Protein AF-A0A3A4VV98-F1 (afdb_monomer)

Foldseek 3Di:
DPPPDDCDPVNVVVVVVVCCVPCNPVNVVVVVVVVVVVVVCVCPDVVVVVVVVVCVVVPCVVVVCVVPDPVVVVVVVVVVVVCVVVVCVVVVPPPPPPDPDDDDDDDDDDDDDDD

Radius of gyration: 31.63 Å; Cα contacts (8 Å, |Δi|>4): 11; chains: 1; bounding box: 43×70×85 Å

Structure (mmCIF, N/CA/C/O backbone):
data_AF-A0A3A4VV98-F1
#
_entry.id   AF-A0A3A4VV98-F1
#
loop_
_atom_site.group_PDB
_atom_site.id
_atom_site.type_symbol
_atom_site.label_atom_id
_atom_site.label_alt_id
_atom_site.label_comp_id
_atom_site.label_asym_id
_atom_site.label_entity_id
_atom_site.label_seq_id
_atom_site.pdbx_PDB_ins_code
_atom_site.Cartn_x
_atom_site.Cartn_y
_atom_site.Cartn_z
_atom_site.occupancy
_atom_site.B_iso_or_equiv
_atom_site.auth_seq_id
_atom_site.auth_comp_id
_atom_site.auth_asym_id
_atom_site.auth_atom_id
_atom_site.pdbx_PDB_model_num
ATOM 1 N N . MET A 1 1 ? 25.577 0.130 -14.729 1.00 45.69 1 MET A N 1
ATOM 2 C CA . MET A 1 1 ? 24.913 -0.095 -13.426 1.00 45.69 1 MET A CA 1
ATOM 3 C C . MET A 1 1 ? 23.802 0.942 -13.247 1.00 45.69 1 MET A C 1
ATOM 5 O O . MET A 1 1 ? 24.047 1.984 -12.663 1.00 45.69 1 MET A O 1
ATOM 9 N N . GLN A 1 2 ? 22.615 0.699 -13.812 1.00 61.28 2 GLN A N 1
ATOM 10 C CA . GLN A 1 2 ? 21.423 1.564 -13.699 1.00 61.28 2 GLN A CA 1
ATOM 11 C C . GLN A 1 2 ? 20.184 0.670 -13.517 1.00 61.28 2 GLN A C 1
ATOM 13 O O . GLN A 1 2 ? 19.370 0.533 -14.417 1.00 61.28 2 GLN A O 1
ATOM 18 N N . ILE A 1 3 ? 20.086 -0.020 -12.380 1.00 62.81 3 ILE A N 1
ATOM 19 C CA . ILE A 1 3 ? 18.930 -0.881 -12.046 1.00 62.81 3 ILE A CA 1
ATOM 20 C C . ILE A 1 3 ? 18.097 -0.321 -10.881 1.00 62.81 3 ILE A C 1
ATOM 22 O O . ILE A 1 3 ? 17.253 -1.016 -10.337 1.00 62.81 3 ILE A O 1
ATOM 26 N N . PHE A 1 4 ? 18.321 0.936 -10.481 1.00 63.66 4 PHE A N 1
ATOM 27 C CA . PHE A 1 4 ? 17.699 1.515 -9.280 1.00 63.66 4 PHE A CA 1
ATOM 28 C C . PHE A 1 4 ? 17.155 2.940 -9.493 1.00 63.66 4 PHE A C 1
ATOM 30 O O . PHE A 1 4 ? 17.280 3.781 -8.610 1.00 63.66 4 PHE A O 1
ATOM 37 N N . GLY A 1 5 ? 16.596 3.240 -10.673 1.00 65.19 5 GLY A N 1
ATOM 38 C CA . GLY A 1 5 ? 16.132 4.597 -11.022 1.00 65.19 5 GLY A CA 1
ATOM 39 C C . GLY A 1 5 ? 14.619 4.834 -10.976 1.00 65.19 5 GLY A C 1
ATOM 40 O O . GLY A 1 5 ? 14.185 5.979 -10.927 1.00 65.19 5 GLY A O 1
ATOM 41 N N . GLY A 1 6 ? 13.799 3.788 -10.976 1.00 67.81 6 GLY A N 1
ATOM 42 C CA . GLY A 1 6 ? 12.349 3.941 -10.943 1.00 67.81 6 GLY A CA 1
ATOM 43 C C . GLY A 1 6 ? 11.682 2.608 -11.202 1.00 67.81 6 GLY A C 1
ATOM 44 O O . GLY A 1 6 ? 11.985 1.976 -12.205 1.00 67.81 6 GLY A O 1
ATOM 45 N N . ILE A 1 7 ? 10.807 2.195 -10.284 1.00 78.50 7 ILE A N 1
ATOM 46 C CA . ILE A 1 7 ? 10.017 0.975 -10.434 1.00 78.50 7 ILE A CA 1
ATOM 47 C C . ILE A 1 7 ? 9.084 1.177 -11.634 1.00 78.50 7 ILE A C 1
ATOM 49 O O . ILE A 1 7 ? 8.051 1.841 -11.535 1.00 78.50 7 ILE A O 1
ATOM 53 N N . GLY A 1 8 ? 9.474 0.647 -12.786 1.00 86.12 8 GLY A N 1
ATOM 54 C CA . GLY A 1 8 ? 8.686 0.637 -14.003 1.00 86.12 8 GLY A CA 1
ATOM 55 C C . GLY A 1 8 ? 7.496 -0.310 -13.881 1.00 86.12 8 GLY A C 1
ATOM 56 O O . GLY A 1 8 ? 7.507 -1.286 -13.127 1.00 86.12 8 GLY A O 1
ATOM 57 N N . VAL A 1 9 ? 6.455 -0.064 -14.682 1.00 90.25 9 VAL A N 1
ATOM 58 C CA . VAL A 1 9 ? 5.271 -0.943 -14.756 1.00 90.25 9 VAL A CA 1
ATOM 59 C C . VAL A 1 9 ? 5.677 -2.397 -15.047 1.00 90.25 9 VAL A C 1
ATOM 61 O O . VAL A 1 9 ? 5.106 -3.327 -14.479 1.00 90.25 9 VAL A O 1
ATOM 64 N N . SER A 1 10 ? 6.703 -2.597 -15.878 1.00 90.69 10 SER A N 1
ATOM 65 C CA . SER A 1 10 ? 7.282 -3.910 -16.185 1.00 90.69 10 SER A CA 1
ATOM 66 C C . SER A 1 10 ? 7.835 -4.633 -14.954 1.00 90.69 10 SER A C 1
ATOM 68 O O . SER A 1 10 ? 7.642 -5.840 -14.819 1.00 90.69 10 SER A O 1
ATOM 70 N N . GLU A 1 11 ? 8.489 -3.921 -14.039 1.00 91.12 11 GLU A N 1
ATOM 71 C CA . GLU A 1 11 ? 9.090 -4.502 -12.834 1.00 91.12 11 GLU A CA 1
ATOM 72 C C . GLU A 1 11 ? 8.018 -4.899 -11.822 1.00 91.12 11 GLU A C 1
ATOM 74 O O . GLU A 1 11 ? 8.102 -5.978 -11.235 1.00 91.12 11 GLU A O 1
ATOM 79 N N . ILE A 1 12 ? 6.952 -4.101 -11.689 1.00 92.44 12 ILE A N 1
ATOM 80 C CA . ILE A 1 12 ? 5.787 -4.482 -10.876 1.00 92.44 12 ILE A CA 1
ATOM 81 C C . ILE A 1 12 ? 5.161 -5.771 -11.413 1.00 92.44 12 ILE A C 1
ATOM 83 O O . ILE A 1 12 ? 4.877 -6.684 -10.638 1.00 92.44 12 ILE A O 1
ATOM 87 N N . ILE A 1 13 ? 4.979 -5.883 -12.732 1.00 94.19 13 ILE A N 1
ATOM 88 C CA . ILE A 1 13 ? 4.437 -7.097 -13.358 1.00 94.19 13 ILE A CA 1
ATOM 89 C C . ILE A 1 13 ? 5.357 -8.297 -13.100 1.00 94.19 13 ILE A C 1
ATOM 91 O O . ILE A 1 13 ? 4.873 -9.368 -12.733 1.00 94.19 13 ILE A O 1
ATOM 95 N N . PHE A 1 14 ? 6.675 -8.125 -13.231 1.00 93.94 14 PHE A N 1
ATOM 96 C CA . PHE A 1 14 ? 7.645 -9.186 -12.961 1.00 93.94 14 PHE A CA 1
ATOM 97 C C . PHE A 1 14 ? 7.585 -9.674 -11.505 1.00 93.94 14 PHE A C 1
ATOM 99 O O . PHE A 1 14 ? 7.502 -10.878 -11.257 1.00 93.94 14 PHE A O 1
ATOM 106 N N . ILE A 1 15 ? 7.539 -8.754 -10.536 1.00 93.69 15 ILE A N 1
ATOM 107 C CA . ILE A 1 15 ? 7.409 -9.089 -9.111 1.00 93.69 15 ILE A CA 1
ATOM 108 C C . ILE A 1 15 ? 6.069 -9.779 -8.830 1.00 93.69 15 ILE A C 1
ATOM 110 O O . ILE A 1 15 ? 6.035 -10.750 -8.076 1.00 93.69 15 ILE A O 1
ATOM 114 N N . LEU A 1 16 ? 4.970 -9.336 -9.451 1.00 93.88 16 LEU A N 1
ATOM 115 C CA . LEU A 1 16 ? 3.665 -9.988 -9.308 1.00 93.88 16 LEU A CA 1
ATOM 116 C C . LEU A 1 16 ? 3.685 -11.427 -9.830 1.00 93.88 16 LEU A C 1
ATOM 118 O O . LEU A 1 16 ? 3.151 -12.316 -9.171 1.00 93.88 16 LEU A O 1
ATOM 122 N N . ILE A 1 17 ? 4.334 -11.679 -10.969 1.00 95.44 17 ILE A N 1
ATOM 123 C CA . ILE A 1 17 ? 4.502 -13.037 -11.499 1.00 95.44 17 ILE A CA 1
ATOM 124 C C . ILE A 1 17 ? 5.305 -13.894 -10.515 1.00 95.44 17 ILE A C 1
ATOM 126 O O . ILE A 1 17 ? 4.868 -14.992 -10.168 1.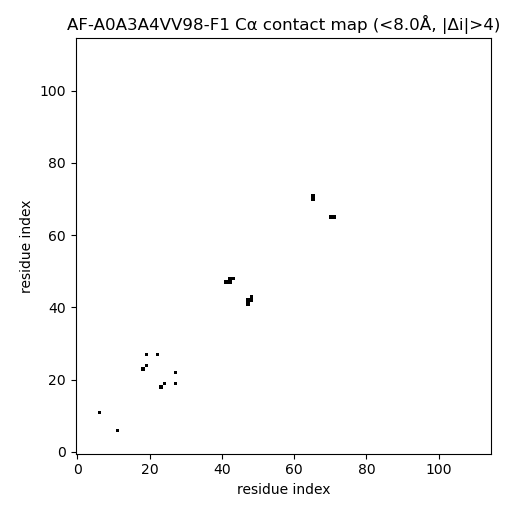00 95.44 17 ILE A O 1
ATOM 130 N N . LEU A 1 18 ? 6.434 -13.388 -10.007 1.00 95.88 18 LEU A N 1
ATOM 131 C CA . LEU A 1 18 ? 7.231 -14.098 -9.002 1.00 95.88 18 LEU A CA 1
ATOM 132 C C . LEU A 1 18 ? 6.421 -14.390 -7.735 1.00 95.88 18 LEU A C 1
ATOM 134 O O . LEU A 1 18 ? 6.457 -15.505 -7.223 1.00 95.88 18 LEU A O 1
ATOM 138 N N . MET A 1 19 ? 5.640 -13.426 -7.255 1.00 95.00 19 MET A N 1
ATOM 139 C CA . MET A 1 19 ? 4.777 -13.596 -6.090 1.00 95.00 19 MET A CA 1
ATOM 140 C C . MET A 1 19 ? 3.739 -14.705 -6.314 1.00 95.00 19 MET A C 1
ATOM 142 O O . MET A 1 19 ? 3.547 -15.542 -5.430 1.00 95.00 19 MET A O 1
ATOM 146 N N . VAL A 1 20 ? 3.115 -14.761 -7.497 1.00 95.06 20 VAL A N 1
ATOM 147 C CA . VAL A 1 20 ? 2.163 -15.825 -7.860 1.00 95.06 20 VAL A CA 1
ATOM 148 C C . VAL A 1 20 ? 2.850 -17.187 -7.912 1.00 95.06 20 VAL A C 1
ATOM 150 O O . VAL A 1 20 ? 2.256 -18.167 -7.476 1.00 95.06 20 VAL A O 1
ATOM 153 N N . ILE A 1 21 ? 4.089 -17.267 -8.397 1.00 95.81 21 ILE A N 1
ATOM 154 C CA . ILE A 1 21 ? 4.843 -18.527 -8.457 1.00 95.81 21 ILE A CA 1
ATOM 155 C C . ILE A 1 21 ? 5.229 -19.007 -7.050 1.00 95.81 21 ILE A C 1
ATOM 157 O O . ILE A 1 21 ? 5.057 -20.182 -6.739 1.00 95.81 21 ILE A O 1
ATOM 161 N N . ILE A 1 22 ? 5.720 -18.110 -6.189 1.00 96.25 22 ILE A N 1
ATOM 162 C CA . ILE A 1 22 ? 6.228 -18.466 -4.855 1.00 96.25 22 ILE A CA 1
ATOM 163 C C . ILE A 1 22 ? 5.076 -18.770 -3.885 1.00 96.25 22 ILE A C 1
ATOM 165 O O . ILE A 1 22 ? 5.099 -19.782 -3.186 1.00 96.25 22 ILE A O 1
ATOM 169 N N . LEU A 1 23 ? 4.065 -17.896 -3.810 1.00 93.62 23 LEU A N 1
ATOM 170 C CA . LEU A 1 23 ? 2.954 -18.037 -2.858 1.00 93.62 23 LEU A CA 1
ATOM 171 C C . LEU A 1 23 ? 1.789 -18.854 -3.434 1.00 93.62 23 LEU A C 1
ATOM 173 O O . LEU A 1 23 ? 1.035 -19.470 -2.676 1.00 93.62 23 LEU A O 1
ATOM 177 N N . GLY A 1 24 ? 1.620 -18.857 -4.754 1.00 94.00 24 GLY A N 1
ATOM 178 C CA . GLY A 1 24 ? 0.442 -19.397 -5.421 1.00 94.00 24 GLY A CA 1
ATOM 179 C C . GLY A 1 24 ? -0.728 -18.398 -5.452 1.00 94.00 24 GLY A C 1
ATOM 180 O O . GLY A 1 24 ? -0.945 -17.646 -4.493 1.00 94.00 24 GLY A O 1
ATOM 181 N N . PRO A 1 25 ? -1.571 -18.430 -6.502 1.00 91.19 25 PRO A N 1
ATOM 182 C CA . PRO A 1 25 ? -2.673 -17.479 -6.666 1.00 91.19 25 PRO A CA 1
ATOM 183 C C . PRO A 1 25 ? -3.716 -17.576 -5.541 1.00 91.19 25 PRO A C 1
ATOM 185 O O . PRO A 1 25 ? -4.272 -16.563 -5.123 1.00 91.19 25 PRO A O 1
ATOM 188 N N . LYS A 1 26 ? -3.952 -18.776 -4.986 1.00 93.94 26 LYS A N 1
ATOM 189 C CA . LYS A 1 26 ? -4.898 -18.969 -3.871 1.00 93.94 26 LYS A CA 1
ATOM 190 C C . LYS A 1 26 ? -4.494 -18.186 -2.619 1.00 93.94 26 LYS A C 1
ATOM 192 O O . LYS A 1 26 ? -5.329 -17.471 -2.071 1.00 93.94 26 LYS A O 1
ATOM 197 N N . LYS A 1 27 ? -3.226 -18.280 -2.198 1.00 94.12 27 LYS A N 1
ATOM 198 C CA . LYS A 1 27 ? -2.739 -17.607 -0.983 1.00 94.12 27 LYS A CA 1
ATOM 199 C C . LYS A 1 27 ? -2.704 -16.089 -1.145 1.00 94.12 27 LYS A C 1
ATOM 201 O O . LYS A 1 27 ? -3.012 -15.372 -0.200 1.00 94.12 27 LYS A O 1
ATOM 206 N N . MET A 1 28 ? -2.386 -15.594 -2.344 1.00 93.06 28 MET A N 1
ATOM 207 C CA . MET A 1 28 ? -2.440 -14.158 -2.642 1.00 93.06 28 MET A CA 1
ATOM 208 C C . MET A 1 28 ? -3.853 -13.594 -2.486 1.00 93.06 28 MET A C 1
ATOM 210 O O . MET A 1 28 ? -4.039 -12.558 -1.850 1.00 93.06 28 MET A O 1
ATOM 214 N N . VAL A 1 29 ? -4.854 -14.290 -3.032 1.00 93.88 29 VAL A N 1
ATOM 215 C CA . VAL A 1 29 ? -6.258 -13.871 -2.924 1.00 93.88 29 VAL A CA 1
ATOM 216 C C . VAL A 1 29 ? -6.744 -13.949 -1.479 1.00 93.88 29 VAL A C 1
ATOM 218 O O . VAL A 1 29 ? -7.442 -13.047 -1.026 1.00 93.88 29 VAL A O 1
ATOM 221 N N . GLU A 1 30 ? -6.366 -14.989 -0.738 1.00 95.50 30 GLU A N 1
ATOM 222 C CA . GLU A 1 30 ? -6.706 -15.137 0.680 1.00 95.50 30 GLU A CA 1
ATOM 223 C C . GLU A 1 30 ? -6.112 -14.004 1.531 1.00 95.50 30 GLU A C 1
ATOM 225 O O . GLU A 1 30 ? -6.853 -13.321 2.241 1.00 95.50 30 GLU A O 1
ATOM 230 N N . GLY A 1 31 ? -4.821 -13.702 1.350 1.00 94.62 31 GLY A N 1
ATOM 231 C CA . GLY A 1 31 ? -4.153 -12.581 2.013 1.00 94.62 31 GLY A CA 1
ATOM 232 C C . GLY A 1 31 ? -4.786 -11.230 1.668 1.00 94.62 31 GLY A C 1
ATOM 233 O O . GLY A 1 31 ? -5.086 -10.440 2.562 1.00 94.62 31 GLY A O 1
ATOM 234 N N . ALA A 1 32 ? -5.087 -10.980 0.390 1.00 93.94 32 ALA A N 1
ATOM 235 C CA . ALA A 1 32 ? -5.783 -9.765 -0.036 1.00 93.94 32 ALA A CA 1
ATOM 236 C C . ALA A 1 32 ? -7.193 -9.660 0.568 1.00 93.94 32 ALA A C 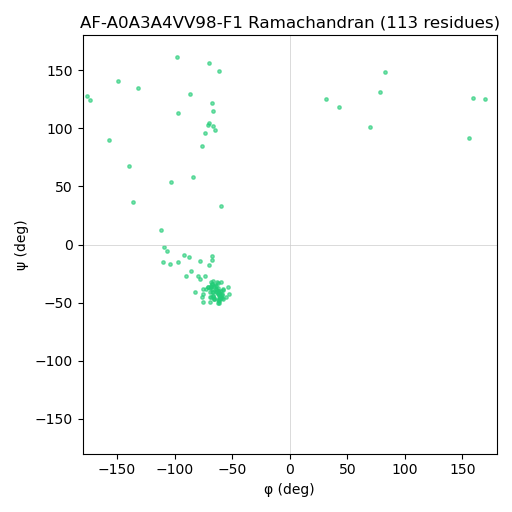1
ATOM 238 O O . ALA A 1 32 ? -7.636 -8.575 0.950 1.00 93.94 32 ALA A O 1
ATOM 239 N N . ARG A 1 33 ? -7.905 -10.785 0.698 1.00 95.56 33 ARG A N 1
ATOM 240 C CA . ARG A 1 33 ? -9.245 -10.830 1.291 1.00 95.56 33 ARG A CA 1
ATOM 241 C C . ARG A 1 33 ? -9.210 -10.507 2.780 1.00 95.56 33 ARG A C 1
ATOM 243 O O . ARG A 1 33 ? -10.079 -9.777 3.254 1.00 95.56 33 ARG A O 1
ATOM 250 N N . ASP A 1 34 ? -8.222 -11.010 3.50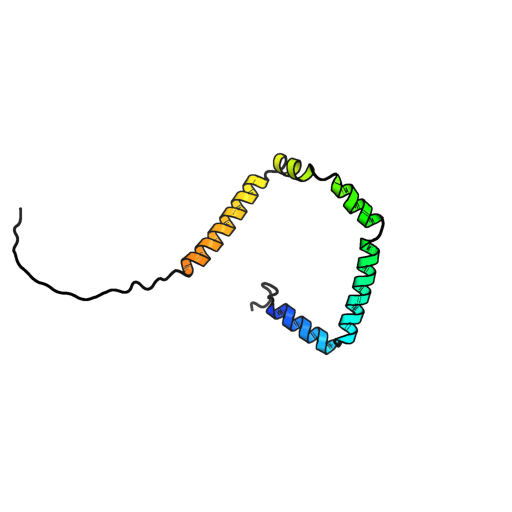8 1.00 95.88 34 ASP A N 1
ATOM 251 C CA . ASP A 1 34 ? -8.081 -10.766 4.944 1.00 95.88 34 ASP A CA 1
ATOM 252 C C . ASP A 1 34 ? -7.565 -9.357 5.253 1.00 95.88 34 ASP A C 1
ATOM 254 O O . ASP A 1 34 ? -8.104 -8.680 6.138 1.00 95.88 34 ASP A O 1
ATOM 258 N N . LEU A 1 35 ? -6.634 -8.848 4.443 1.00 95.50 35 LEU A N 1
ATOM 259 C CA . LEU A 1 35 ? -6.259 -7.433 4.446 1.00 95.50 35 LEU A CA 1
ATOM 260 C C . LEU A 1 35 ? -7.476 -6.548 4.153 1.00 95.50 35 LEU A C 1
ATOM 262 O O . LEU A 1 35 ? -7.761 -5.621 4.907 1.00 95.50 35 LEU A O 1
ATOM 266 N N . GLY A 1 36 ? -8.270 -6.879 3.133 1.00 94.69 36 GLY A N 1
ATOM 267 C CA . GLY A 1 36 ? -9.480 -6.141 2.774 1.00 94.69 36 GLY A CA 1
ATOM 268 C C . GLY A 1 36 ? -10.544 -6.144 3.875 1.00 94.69 36 GLY A C 1
ATOM 269 O O . GLY A 1 36 ? -11.155 -5.110 4.148 1.00 94.69 36 GLY A O 1
ATOM 270 N N . LYS A 1 37 ? -10.748 -7.271 4.572 1.00 94.38 37 LYS A N 1
ATOM 271 C CA . LYS A 1 37 ? -11.626 -7.333 5.757 1.00 94.38 37 LYS A CA 1
ATOM 272 C C . LYS A 1 37 ? -11.123 -6.413 6.870 1.00 94.38 37 LYS A C 1
ATOM 274 O O . LYS A 1 37 ? -11.937 -5.770 7.532 1.00 94.38 37 LYS A O 1
ATOM 279 N N . THR A 1 38 ? -9.811 -6.347 7.076 1.00 93.50 38 THR A N 1
ATOM 280 C CA . THR A 1 38 ? -9.185 -5.508 8.106 1.00 93.50 38 THR A CA 1
ATOM 281 C C . THR A 1 38 ? -9.316 -4.031 7.759 1.00 93.50 38 THR A C 1
ATOM 283 O O . THR A 1 38 ? -9.851 -3.266 8.560 1.00 93.50 38 THR A O 1
ATOM 286 N N . ILE A 1 39 ? -8.972 -3.647 6.527 1.00 91.25 39 ILE A N 1
ATOM 287 C CA . ILE A 1 39 ? -9.184 -2.294 5.999 1.00 91.25 39 ILE A CA 1
ATOM 288 C C . ILE A 1 39 ? -10.658 -1.909 6.126 1.00 91.25 39 ILE A C 1
ATOM 290 O O . ILE A 1 39 ? -10.967 -0.848 6.649 1.00 91.25 39 ILE A O 1
ATOM 294 N N . ARG A 1 40 ? -11.596 -2.793 5.763 1.00 90.19 40 ARG A N 1
ATOM 295 C CA . ARG A 1 40 ? -13.036 -2.537 5.914 1.00 90.19 40 ARG A CA 1
ATOM 296 C C . ARG A 1 40 ? -13.437 -2.248 7.362 1.00 90.19 40 ARG A C 1
ATOM 298 O O . ARG A 1 40 ? -14.293 -1.393 7.583 1.00 90.19 40 ARG A O 1
ATOM 305 N N . LYS A 1 41 ? -12.859 -2.947 8.343 1.00 88.25 41 LYS A N 1
ATOM 306 C CA . LYS A 1 41 ? -13.101 -2.678 9.771 1.00 88.25 41 LYS A CA 1
ATOM 307 C C . LYS A 1 41 ? -12.538 -1.317 10.179 1.00 88.25 41 LYS A C 1
ATOM 309 O O . LYS A 1 41 ? -13.255 -0.558 10.823 1.00 88.25 41 LYS A O 1
ATOM 314 N N . ILE A 1 42 ? -11.319 -0.990 9.745 1.00 88.75 42 ILE A N 1
ATOM 315 C CA . ILE A 1 42 ? -10.677 0.306 10.007 1.00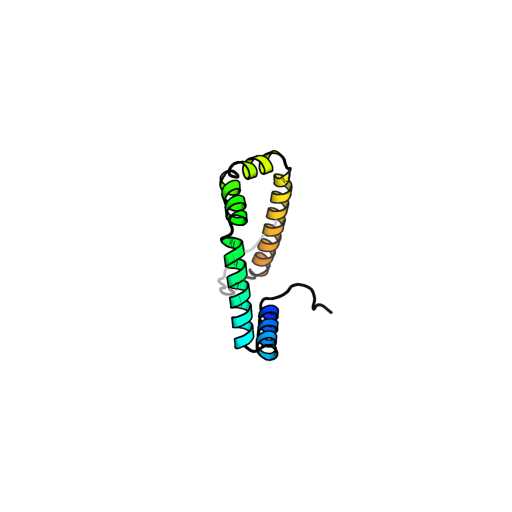 88.75 42 ILE A CA 1
ATOM 316 C C . ILE A 1 42 ? -11.510 1.435 9.393 1.00 88.75 42 ILE A C 1
ATOM 318 O O . ILE A 1 42 ? -11.904 2.364 10.090 1.00 88.75 42 ILE A O 1
ATOM 322 N N . THR A 1 43 ? -11.884 1.314 8.119 1.00 82.88 43 THR A N 1
ATOM 323 C CA . THR A 1 43 ? -12.629 2.348 7.397 1.00 82.88 43 THR A CA 1
ATOM 324 C C . THR A 1 43 ? -14.044 2.559 7.926 1.00 82.88 43 THR A C 1
ATOM 326 O O . THR A 1 43 ? -14.579 3.661 7.848 1.00 82.88 43 THR A O 1
ATOM 329 N N . ARG A 1 44 ? -14.680 1.506 8.449 1.00 79.69 44 ARG A N 1
ATOM 330 C CA . ARG A 1 44 ? -16.038 1.580 9.004 1.00 79.69 44 ARG A CA 1
ATOM 331 C C . ARG A 1 44 ? -16.055 1.973 10.484 1.00 79.69 44 ARG A C 1
ATOM 333 O O . ARG A 1 44 ? -17.142 2.233 11.007 1.00 79.69 44 ARG A O 1
ATOM 340 N N . SER A 1 45 ? -14.894 1.992 11.141 1.00 79.62 45 SER A N 1
ATOM 341 C CA . SER A 1 45 ? -14.761 2.403 12.538 1.00 79.62 45 SER A CA 1
ATOM 342 C C . SER A 1 45 ? -15.193 3.860 12.721 1.00 79.62 45 SER A C 1
ATOM 344 O O . SER A 1 45 ? -15.079 4.671 11.800 1.00 79.62 45 SER A O 1
ATOM 346 N N . GLN A 1 46 ? -15.714 4.177 13.910 1.00 70.62 46 GLN A N 1
ATOM 347 C CA . GLN A 1 46 ? -16.102 5.546 14.264 1.00 70.62 46 GLN A CA 1
ATOM 348 C C . GLN A 1 46 ? -14.905 6.494 14.135 1.00 70.62 46 GLN A C 1
ATOM 350 O O . GLN A 1 46 ? -15.045 7.522 13.504 1.00 70.62 46 GLN A O 1
ATOM 355 N N . PHE A 1 47 ? -13.698 6.058 14.512 1.00 72.38 47 PHE A N 1
ATOM 356 C CA . PHE A 1 47 ? -12.464 6.836 14.360 1.00 72.38 47 PHE A CA 1
ATOM 357 C C . PHE A 1 47 ? -12.228 7.361 12.931 1.00 72.38 47 PHE A C 1
ATOM 359 O O . PHE A 1 47 ? -11.878 8.522 12.739 1.00 72.38 47 PHE A O 1
ATOM 366 N N . TRP A 1 48 ? -12.468 6.541 11.901 1.00 76.25 48 TRP A N 1
ATOM 367 C CA . TRP A 1 48 ? -12.296 6.982 10.510 1.00 76.25 48 TRP A CA 1
ATOM 368 C C . TRP A 1 48 ? -13.460 7.812 9.984 1.00 76.25 48 TRP A C 1
ATOM 370 O O . TRP A 1 48 ? -13.282 8.667 9.114 1.00 76.25 48 TRP A O 1
ATOM 380 N N . LYS A 1 49 ? -14.654 7.594 10.536 1.00 73.69 49 LYS A N 1
ATOM 381 C CA . LYS A 1 49 ? -15.796 8.469 10.286 1.00 73.69 49 LYS A CA 1
ATOM 382 C C . LYS A 1 49 ? -15.592 9.829 10.927 1.00 73.69 49 LYS A C 1
ATOM 384 O O . LYS A 1 49 ? -15.862 10.796 10.242 1.00 73.69 49 LYS A O 1
ATOM 389 N N . ASP A 1 50 ? -15.055 9.899 12.137 1.00 71.44 50 ASP A N 1
ATOM 390 C CA . ASP A 1 50 ? -14.784 11.132 12.867 1.00 71.44 50 ASP A CA 1
ATOM 391 C C . ASP A 1 50 ? -13.708 11.944 12.143 1.00 71.44 50 ASP A C 1
ATOM 393 O O . ASP A 1 50 ? -13.952 13.096 11.822 1.00 71.44 50 ASP A O 1
ATOM 397 N N . VAL A 1 51 ? -12.596 11.337 11.703 1.00 73.31 51 VAL A N 1
ATOM 398 C CA . VAL A 1 51 ? -11.593 12.028 10.859 1.00 73.31 51 VAL A CA 1
ATOM 399 C C . VAL A 1 51 ? -12.200 12.546 9.547 1.00 73.31 51 VAL A C 1
ATOM 401 O O . VAL A 1 51 ? -11.946 13.678 9.123 1.00 73.31 51 VAL A O 1
ATOM 404 N N . LYS A 1 52 ? -13.042 11.738 8.892 1.00 70.50 52 LYS A N 1
ATOM 405 C CA . LYS A 1 52 ? -13.712 12.129 7.643 1.00 70.50 52 LYS A CA 1
ATOM 406 C C . LYS A 1 52 ? -14.845 13.140 7.862 1.00 70.50 52 LYS A C 1
ATOM 408 O O . LYS A 1 52 ? -15.170 13.890 6.944 1.00 70.50 52 LYS A O 1
ATOM 413 N N . GLN A 1 53 ? -15.470 13.146 9.033 1.00 61.62 53 GLN A N 1
ATOM 414 C CA . GLN A 1 53 ? -16.562 14.038 9.409 1.00 61.62 53 GLN A CA 1
ATOM 415 C C . GLN A 1 53 ? -16.007 15.386 9.868 1.00 61.62 53 GLN A C 1
ATOM 417 O O . GLN A 1 53 ? -16.488 16.399 9.374 1.00 61.62 53 GLN A O 1
ATOM 422 N N . THR A 1 54 ? -14.915 15.404 10.637 1.00 57.50 54 THR A N 1
ATOM 423 C CA . THR A 1 54 ? -14.099 16.599 10.905 1.00 57.50 54 THR A CA 1
ATOM 424 C C . THR A 1 54 ? -13.536 17.185 9.605 1.00 57.50 54 THR A C 1
ATOM 426 O O . THR A 1 54 ? -13.493 18.398 9.441 1.00 57.50 54 THR A O 1
ATOM 429 N N . SER A 1 55 ? -13.229 16.358 8.594 1.00 55.44 55 SER A N 1
ATOM 430 C CA . SER A 1 55 ? -12.849 16.855 7.257 1.00 55.44 55 SER A CA 1
ATOM 431 C C . SER A 1 55 ? -13.978 17.551 6.481 1.00 55.44 55 SER A C 1
ATOM 433 O O . SER A 1 55 ? -13.694 18.209 5.484 1.00 55.44 55 SER A O 1
ATOM 435 N N . ARG A 1 56 ? -15.255 17.443 6.885 1.00 56.78 56 ARG A N 1
ATOM 436 C CA . ARG A 1 56 ? -16.349 18.187 6.220 1.00 56.78 56 ARG A CA 1
ATOM 437 C C . ARG A 1 56 ? -16.411 19.659 6.630 1.00 56.78 56 ARG A C 1
ATOM 439 O O . ARG A 1 56 ? -17.044 20.431 5.916 1.00 56.78 56 ARG A O 1
ATOM 446 N N . GLU A 1 57 ? -15.720 20.038 7.703 1.00 54.47 57 GLU A N 1
ATOM 447 C CA . GLU A 1 57 ? -15.513 21.434 8.114 1.00 54.47 57 GLU A CA 1
ATOM 448 C C . GLU A 1 57 ? -14.221 22.029 7.519 1.00 54.47 57 GLU A C 1
ATOM 450 O O . GLU A 1 57 ? -14.024 23.239 7.527 1.00 54.47 57 GLU A O 1
ATOM 455 N N . ILE A 1 58 ? -13.376 21.208 6.883 1.00 55.47 58 ILE A N 1
ATOM 456 C CA . ILE A 1 58 ? -12.163 21.635 6.169 1.00 55.47 58 ILE A CA 1
ATOM 457 C C . ILE A 1 58 ? -12.530 22.077 4.741 1.00 55.47 58 ILE A C 1
ATOM 459 O O . ILE A 1 58 ? -12.075 21.520 3.745 1.00 55.47 58 ILE A O 1
ATOM 463 N N . ARG A 1 59 ? -13.423 23.060 4.611 1.00 57.53 59 ARG A N 1
ATOM 464 C CA . ARG A 1 59 ? -13.668 23.738 3.323 1.00 57.53 59 ARG A CA 1
ATOM 465 C C . ARG A 1 59 ? -12.895 25.047 3.180 1.00 57.53 59 ARG A C 1
ATOM 467 O O . ARG A 1 59 ? -12.676 25.476 2.052 1.00 57.53 59 ARG A O 1
ATOM 474 N N . ASP A 1 60 ? -12.358 25.574 4.281 1.00 54.88 60 ASP A N 1
ATOM 475 C CA . ASP A 1 60 ? -11.693 26.884 4.289 1.00 54.88 60 ASP A CA 1
ATOM 476 C C . ASP A 1 60 ? -10.168 26.812 4.490 1.00 54.88 60 ASP A C 1
ATOM 478 O O . ASP A 1 60 ? -9.456 27.763 4.175 1.00 54.88 60 ASP A O 1
ATOM 482 N N . ILE A 1 61 ? -9.626 25.668 4.931 1.00 57.28 61 ILE A N 1
ATOM 483 C CA . ILE A 1 61 ? -8.171 25.475 5.078 1.00 57.28 61 ILE A CA 1
ATOM 484 C C . ILE A 1 61 ? -7.398 25.603 3.752 1.00 57.28 61 ILE A C 1
ATOM 486 O O . ILE A 1 61 ? -6.366 26.266 3.772 1.00 57.28 61 ILE A O 1
ATOM 490 N N . PRO A 1 62 ? -7.838 25.065 2.591 1.00 57.19 62 PRO A N 1
ATOM 491 C CA . PRO A 1 62 ? -7.048 25.226 1.367 1.00 57.19 62 PRO A CA 1
ATOM 492 C C . PRO A 1 62 ? -6.928 26.697 0.946 1.00 57.19 62 PRO A C 1
ATOM 494 O O . PRO A 1 62 ? -5.889 27.097 0.437 1.00 57.19 62 PRO A O 1
ATOM 497 N N . ARG A 1 63 ? -7.952 27.516 1.222 1.00 60.50 63 ARG A N 1
ATOM 498 C CA . ARG A 1 63 ? -7.934 28.959 0.948 1.00 60.50 63 ARG A CA 1
ATOM 499 C C . ARG A 1 63 ? -6.959 29.700 1.869 1.00 60.50 63 ARG A C 1
ATOM 501 O O . ARG A 1 63 ? -6.262 30.588 1.410 1.00 60.50 63 ARG A O 1
ATOM 508 N N . LYS A 1 64 ? -6.867 29.285 3.139 1.00 55.94 64 LYS A N 1
ATOM 509 C CA . LYS A 1 64 ? -5.982 29.896 4.146 1.00 55.94 64 LYS A CA 1
ATOM 510 C C . LYS A 1 64 ? -4.513 29.471 4.012 1.00 55.94 64 LYS A C 1
ATOM 512 O O . LYS A 1 64 ? -3.634 30.256 4.328 1.00 55.94 64 LYS A O 1
ATOM 517 N N . ILE A 1 65 ? -4.240 28.263 3.505 1.00 59.53 65 ILE A N 1
ATOM 518 C CA . ILE A 1 65 ? -2.870 27.815 3.190 1.00 59.53 65 ILE A CA 1
ATOM 519 C C . ILE A 1 65 ? -2.322 28.567 1.966 1.00 59.53 65 ILE A C 1
ATOM 521 O O . ILE A 1 65 ? -1.151 28.928 1.957 1.00 59.53 65 ILE A O 1
ATOM 525 N N . MET A 1 66 ? -3.167 28.857 0.972 1.00 59.12 66 MET A N 1
ATOM 526 C CA . MET A 1 66 ? -2.775 29.615 -0.224 1.00 59.12 66 MET A CA 1
ATOM 527 C C . MET A 1 66 ? -2.379 31.067 0.090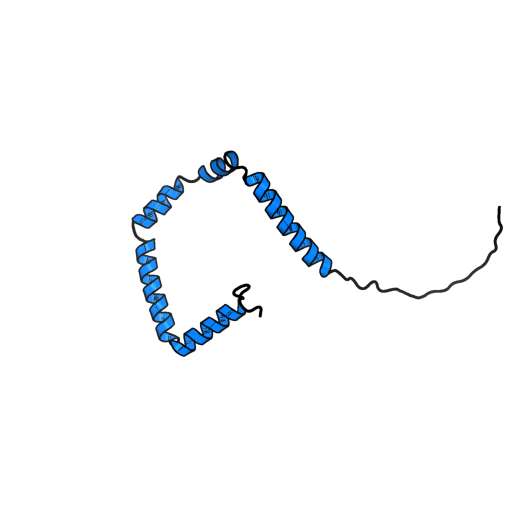 1.00 59.12 66 MET A C 1
ATOM 529 O O . MET A 1 66 ? -1.480 31.596 -0.549 1.00 59.12 66 MET A O 1
ATOM 533 N N . ASP A 1 67 ? -3.035 31.690 1.074 1.00 60.69 67 ASP A N 1
ATOM 534 C CA . ASP A 1 67 ? -2.792 33.091 1.450 1.00 60.69 67 ASP A CA 1
ATOM 535 C C . ASP A 1 67 ? -1.623 33.261 2.448 1.00 60.69 67 ASP A C 1
ATOM 537 O O . ASP A 1 67 ? -1.048 34.343 2.537 1.00 60.69 67 ASP A O 1
ATOM 541 N N . GLU A 1 68 ? -1.264 32.222 3.218 1.00 57.12 68 GLU A N 1
ATOM 542 C CA . GLU A 1 68 ? -0.251 32.310 4.293 1.00 57.12 68 GLU A CA 1
ATOM 543 C C . GLU A 1 68 ? 1.090 31.644 3.954 1.00 57.12 68 GLU A C 1
ATOM 545 O O . GLU A 1 68 ? 2.040 31.751 4.730 1.00 57.12 68 GLU A O 1
ATOM 550 N N . THR A 1 69 ? 1.203 30.970 2.810 1.00 57.88 69 THR A N 1
ATOM 551 C CA . THR A 1 69 ? 2.468 30.372 2.380 1.00 57.88 69 THR A CA 1
ATOM 552 C C . THR A 1 69 ? 2.751 30.742 0.936 1.00 57.88 69 THR A C 1
ATOM 554 O O . THR A 1 69 ? 1.871 30.679 0.087 1.00 57.88 69 THR A O 1
ATOM 557 N N . GLU A 1 70 ? 3.995 31.138 0.692 1.00 58.25 70 GLU A N 1
ATOM 558 C CA . GLU A 1 70 ? 4.672 31.565 -0.543 1.00 58.25 70 GLU A CA 1
ATOM 559 C C . GLU A 1 70 ? 4.668 30.485 -1.657 1.00 58.25 70 GLU A C 1
ATOM 561 O O . GLU A 1 70 ? 5.596 30.343 -2.439 1.00 58.25 70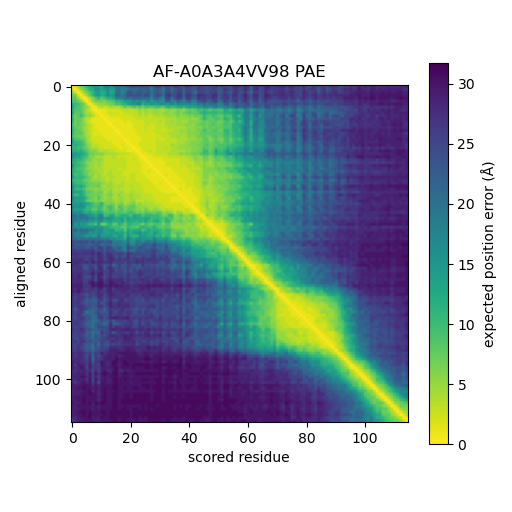 GLU A O 1
ATOM 566 N N . ILE A 1 71 ? 3.604 29.683 -1.729 1.00 59.25 71 ILE A N 1
ATOM 567 C CA . ILE A 1 71 ? 3.402 28.549 -2.634 1.00 59.25 71 ILE A CA 1
ATOM 568 C C . ILE A 1 71 ? 3.205 29.024 -4.081 1.00 59.25 71 ILE A C 1
ATOM 570 O O . ILE A 1 71 ? 3.346 28.239 -5.016 1.00 59.25 71 ILE A O 1
ATOM 574 N N . GLU A 1 72 ? 2.889 30.297 -4.309 1.00 61.62 72 GLU A N 1
ATOM 575 C CA . GLU A 1 72 ? 2.679 30.828 -5.657 1.00 61.62 72 GLU A CA 1
ATOM 576 C C . GLU A 1 72 ? 3.970 30.818 -6.497 1.00 61.62 72 GLU A C 1
ATOM 578 O O . GLU A 1 72 ? 3.922 30.496 -7.690 1.00 61.62 72 GLU A O 1
ATOM 583 N N . ASP A 1 73 ? 5.126 31.062 -5.872 1.00 64.81 73 ASP A N 1
ATOM 584 C CA . A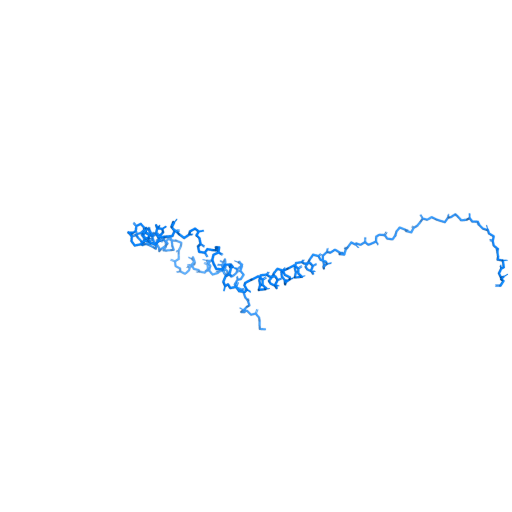SP A 1 73 ? 6.428 31.006 -6.543 1.00 64.81 73 ASP A CA 1
ATOM 585 C C . ASP A 1 73 ? 6.878 29.558 -6.798 1.00 64.81 73 ASP A C 1
ATOM 587 O O . ASP A 1 73 ? 7.253 29.228 -7.930 1.00 64.81 73 ASP A O 1
ATOM 591 N N . ASP A 1 74 ? 6.700 28.659 -5.824 1.00 68.12 74 ASP A N 1
ATOM 592 C CA . ASP A 1 74 ? 6.984 27.224 -5.977 1.00 68.12 74 ASP A CA 1
ATOM 593 C C . ASP A 1 74 ? 6.115 26.584 -7.077 1.00 68.12 74 ASP A C 1
ATOM 595 O O . ASP A 1 74 ? 6.590 25.809 -7.911 1.00 68.12 74 ASP A O 1
ATOM 599 N N . MET A 1 75 ? 4.826 26.935 -7.141 1.00 71.50 75 MET A N 1
ATOM 600 C CA . MET A 1 75 ? 3.911 26.425 -8.170 1.00 71.50 75 MET A CA 1
ATOM 601 C C . MET A 1 75 ? 4.268 26.940 -9.564 1.00 71.50 75 MET A C 1
ATOM 603 O O . MET A 1 75 ? 4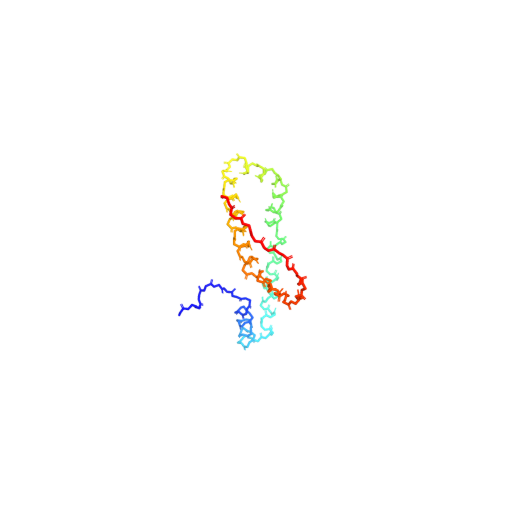.109 26.219 -10.554 1.00 71.50 75 MET A O 1
ATOM 607 N N . LYS A 1 76 ? 4.767 28.174 -9.664 1.00 76.62 76 LYS A N 1
ATOM 608 C CA . LYS A 1 76 ? 5.204 28.773 -10.927 1.00 76.62 76 LYS A CA 1
ATOM 609 C C . LYS A 1 76 ? 6.493 28.135 -11.438 1.00 76.62 76 LYS A C 1
ATOM 611 O O . LYS A 1 76 ? 6.620 27.938 -12.648 1.00 76.62 76 LYS A O 1
ATOM 616 N N . GLU A 1 77 ? 7.415 27.779 -10.549 1.00 74.00 77 GLU A N 1
ATOM 617 C CA . GLU A 1 77 ? 8.631 27.042 -10.897 1.00 74.00 77 GLU A CA 1
ATOM 618 C C . GLU A 1 77 ? 8.315 25.607 -11.337 1.00 74.00 77 GLU A C 1
ATOM 620 O O . GLU A 1 77 ? 8.763 25.190 -12.406 1.00 74.00 77 GLU A O 1
ATOM 625 N N . ILE A 1 78 ? 7.439 24.901 -10.611 1.00 80.81 78 ILE A N 1
ATOM 626 C CA . ILE A 1 78 ? 6.956 23.563 -10.995 1.00 80.81 78 ILE A CA 1
ATOM 627 C C . ILE A 1 78 ? 6.281 23.602 -12.370 1.00 80.81 78 ILE A C 1
ATOM 629 O O . ILE A 1 78 ? 6.562 22.771 -13.232 1.00 80.81 78 ILE A O 1
ATOM 633 N N . ASN A 1 79 ? 5.404 24.579 -12.610 1.00 82.06 79 ASN A N 1
ATOM 634 C CA . ASN A 1 79 ? 4.707 24.712 -13.888 1.00 82.06 79 ASN A CA 1
ATOM 635 C C . ASN A 1 79 ? 5.680 25.012 -15.043 1.00 82.06 79 ASN A C 1
ATOM 637 O O . ASN A 1 79 ? 5.527 24.467 -16.136 1.00 82.06 79 ASN A O 1
ATOM 641 N N . ARG A 1 80 ? 6.709 25.835 -14.798 1.00 82.31 80 ARG A N 1
ATOM 642 C CA . ARG A 1 80 ? 7.766 26.118 -15.778 1.00 82.31 80 ARG A CA 1
ATOM 643 C C . ARG A 1 80 ? 8.617 24.891 -16.085 1.00 82.31 80 ARG A C 1
ATOM 645 O O . ARG A 1 80 ? 8.807 24.621 -17.263 1.00 82.31 80 ARG A O 1
ATOM 652 N N . ALA A 1 81 ? 9.067 24.158 -15.066 1.00 75.31 81 ALA A N 1
ATOM 653 C CA . ALA A 1 81 ? 9.877 22.951 -15.229 1.00 75.31 81 ALA A CA 1
ATOM 654 C C . ALA A 1 81 ? 9.114 21.851 -15.981 1.00 75.31 81 ALA A C 1
ATOM 656 O O . ALA A 1 81 ? 9.632 21.244 -16.913 1.00 75.31 81 ALA A O 1
ATOM 657 N N . LEU A 1 82 ? 7.835 21.657 -15.647 1.00 81.62 82 LEU A N 1
ATOM 658 C CA . LEU A 1 82 ? 6.976 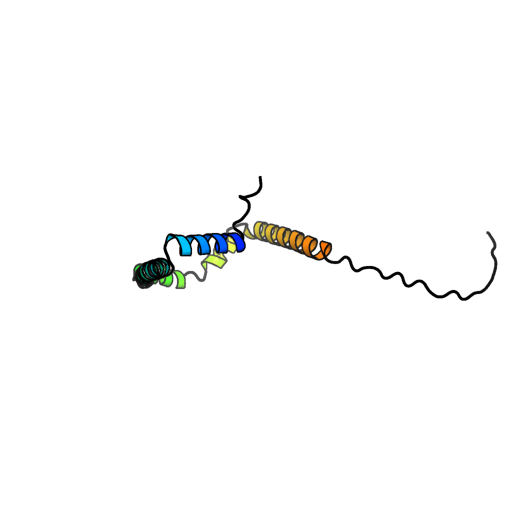20.730 -16.378 1.00 81.62 82 LEU A CA 1
ATOM 659 C C . LEU A 1 82 ? 6.808 21.174 -17.834 1.00 81.62 82 LEU A C 1
ATOM 661 O O . LEU A 1 82 ? 7.021 20.378 -18.741 1.00 81.62 82 LEU A O 1
ATOM 665 N N . ASN A 1 83 ? 6.459 22.438 -18.083 1.00 83.12 83 ASN A N 1
ATOM 666 C CA . ASN A 1 83 ? 6.260 22.922 -19.449 1.00 83.12 83 ASN A CA 1
ATOM 667 C C . ASN A 1 83 ? 7.541 22.893 -20.291 1.00 83.12 83 ASN A C 1
ATOM 669 O O . ASN A 1 83 ? 7.441 22.609 -21.482 1.00 83.12 83 ASN A O 1
ATOM 673 N N . SER A 1 84 ? 8.721 23.156 -19.720 1.00 75.75 84 SER A N 1
ATOM 674 C CA . SER A 1 84 ? 9.987 23.026 -20.449 1.00 75.75 84 SER A CA 1
ATOM 675 C C . SER A 1 84 ? 10.274 21.574 -20.813 1.00 75.75 84 SER A C 1
ATOM 677 O O . SER A 1 84 ? 10.532 21.293 -21.980 1.00 75.75 84 SER A O 1
ATOM 679 N N . ASP A 1 85 ? 10.119 20.648 -19.864 1.00 76.50 85 ASP A N 1
ATOM 680 C CA . ASP A 1 85 ? 10.358 19.221 -20.097 1.00 76.50 85 ASP A CA 1
ATOM 681 C C . ASP A 1 85 ? 9.368 18.650 -21.123 1.00 76.50 85 ASP A C 1
ATOM 683 O O . ASP A 1 85 ? 9.745 17.896 -22.023 1.00 76.50 85 ASP A O 1
ATOM 687 N N . PHE A 1 86 ? 8.095 19.054 -21.047 1.00 79.31 86 PHE A N 1
ATOM 688 C CA . PHE A 1 86 ? 7.078 18.681 -22.029 1.00 79.31 86 PHE A CA 1
ATOM 689 C C . PHE A 1 86 ? 7.356 19.289 -23.407 1.00 79.31 86 PHE A C 1
ATOM 691 O O . PHE A 1 86 ? 7.233 18.589 -24.414 1.00 79.31 86 PHE A O 1
ATOM 698 N N . ASN A 1 87 ? 7.729 20.568 -23.479 1.00 80.06 87 ASN A N 1
ATOM 699 C CA . ASN A 1 87 ? 7.986 21.244 -24.747 1.00 80.06 87 ASN A CA 1
ATOM 700 C C . ASN A 1 87 ? 9.237 20.694 -25.446 1.00 80.06 87 ASN A C 1
ATOM 702 O O . ASN A 1 87 ? 9.212 20.523 -26.664 1.00 80.06 87 ASN A O 1
ATOM 706 N N . ASP A 1 88 ? 10.283 20.331 -24.704 1.00 71.62 88 ASP A N 1
ATOM 707 C CA . ASP A 1 88 ? 11.470 19.661 -25.249 1.00 71.62 88 ASP A CA 1
ATOM 708 C C . ASP A 1 88 ? 11.141 18.242 -25.736 1.00 71.62 88 ASP A C 1
ATOM 710 O O . ASP A 1 88 ? 11.587 17.822 -26.809 1.00 71.62 88 ASP A O 1
ATOM 714 N N . MET A 1 89 ? 10.273 17.522 -25.017 1.00 60.06 89 MET A N 1
ATOM 715 C CA . MET A 1 89 ? 9.819 16.186 -25.416 1.00 60.06 89 MET A CA 1
ATOM 716 C C . MET A 1 89 ? 8.929 16.204 -26.675 1.00 60.06 89 MET A C 1
ATOM 718 O O . MET A 1 89 ? 8.968 15.261 -27.473 1.00 60.06 89 MET A O 1
ATOM 722 N N . ILE A 1 90 ? 8.142 17.268 -26.873 1.00 66.12 90 ILE A N 1
ATOM 723 C CA . ILE A 1 90 ? 7.324 17.499 -28.076 1.00 66.12 90 ILE A CA 1
ATOM 724 C C . ILE A 1 90 ? 8.212 17.970 -29.242 1.00 66.12 90 ILE A C 1
ATOM 726 O O . ILE A 1 90 ? 8.111 17.431 -30.346 1.00 66.12 90 ILE A O 1
ATOM 730 N N . SER A 1 91 ? 9.124 18.915 -28.993 1.00 65.38 91 SER A N 1
ATOM 731 C CA . SER A 1 91 ? 9.994 19.523 -30.013 1.00 65.38 91 SER A CA 1
ATOM 732 C C . SER A 1 91 ? 11.017 18.534 -30.579 1.00 65.38 91 SER A C 1
ATOM 734 O O . SER A 1 91 ? 11.288 18.549 -31.780 1.00 65.38 91 SER A O 1
ATOM 736 N N . GLY A 1 92 ? 11.512 17.598 -29.761 1.00 57.94 92 GLY A N 1
ATOM 737 C CA . GLY A 1 92 ? 12.370 16.496 -30.210 1.00 57.94 92 GLY A CA 1
ATOM 738 C C . GLY A 1 92 ? 11.664 15.464 -31.102 1.00 57.94 92 GLY A C 1
ATOM 739 O O . GLY A 1 92 ? 12.325 14.612 -31.696 1.00 57.94 92 GLY A O 1
ATOM 740 N N . ARG A 1 93 ? 10.328 15.526 -31.228 1.00 56.09 93 ARG A N 1
ATOM 741 C CA . ARG A 1 93 ? 9.520 14.592 -32.029 1.00 56.09 93 ARG A CA 1
ATOM 742 C C . ARG A 1 93 ? 8.927 15.211 -33.303 1.00 56.09 93 ARG A C 1
ATOM 744 O O . ARG A 1 93 ? 8.327 14.488 -34.095 1.00 56.09 93 ARG A O 1
ATOM 751 N N . THR A 1 94 ? 9.145 16.503 -33.559 1.00 51.69 94 THR A N 1
ATOM 752 C CA . THR A 1 94 ? 8.753 17.190 -34.806 1.00 51.69 94 THR A CA 1
ATOM 753 C C . THR A 1 94 ? 9.936 17.416 -35.750 1.00 51.69 94 THR A C 1
ATOM 755 O O . THR A 1 94 ? 10.158 18.517 -36.242 1.00 51.69 94 THR A O 1
ATOM 758 N N . HIS A 1 95 ? 10.672 16.355 -36.090 1.00 47.72 95 HIS A N 1
ATOM 759 C CA . HIS A 1 95 ? 11.350 16.320 -37.387 1.00 47.72 95 HIS A CA 1
ATOM 760 C C . HIS A 1 95 ? 10.292 16.024 -38.458 1.00 47.72 95 HIS A C 1
ATOM 762 O O . HIS A 1 95 ? 10.079 14.876 -38.839 1.00 47.72 95 HIS A O 1
ATOM 768 N N . MET A 1 96 ? 9.595 17.058 -38.939 1.00 53.84 96 MET A N 1
ATOM 769 C CA . MET A 1 96 ? 8.938 16.945 -40.241 1.00 53.84 96 MET A CA 1
ATOM 770 C C . MET A 1 96 ? 10.039 16.853 -41.308 1.00 53.84 96 MET A C 1
ATOM 772 O O . MET A 1 96 ? 10.870 17.761 -41.389 1.00 53.84 96 MET A O 1
ATOM 776 N N . PRO A 1 97 ? 10.094 15.789 -42.130 1.00 48.94 97 PRO A N 1
ATOM 777 C CA . PRO A 1 97 ? 10.997 15.770 -43.267 1.00 48.94 97 PRO A CA 1
ATOM 778 C C . PRO A 1 97 ? 10.531 16.836 -44.264 1.00 48.94 97 PRO A C 1
ATOM 780 O O . PRO A 1 97 ? 9.441 16.749 -44.828 1.00 48.94 97 PRO A O 1
ATOM 783 N N . VAL A 1 98 ? 11.355 17.861 -44.480 1.00 51.00 98 VAL A N 1
ATOM 784 C CA . VAL A 1 98 ? 11.151 18.839 -45.553 1.00 51.00 98 VAL A CA 1
ATOM 785 C C . VAL A 1 98 ? 11.336 18.105 -46.882 1.00 51.00 98 VAL A C 1
ATOM 787 O O . VAL A 1 98 ? 12.462 17.829 -47.297 1.00 51.00 98 VAL A O 1
ATOM 790 N N . PHE A 1 99 ? 10.235 17.759 -47.552 1.00 51.00 99 PHE A N 1
ATOM 791 C CA . PHE A 1 99 ? 10.286 17.234 -48.914 1.00 51.00 99 PHE A CA 1
ATOM 792 C C . PHE A 1 99 ? 10.701 18.366 -49.858 1.00 51.00 99 PHE A C 1
ATOM 794 O O . PHE A 1 99 ? 9.928 19.275 -50.162 1.00 51.00 99 PHE A O 1
ATOM 801 N N . LYS A 1 100 ? 11.958 18.329 -50.303 1.00 52.22 100 LYS A N 1
ATOM 802 C CA . LYS A 1 100 ? 12.499 19.252 -51.300 1.00 52.22 100 LYS A CA 1
ATOM 803 C C . LYS A 1 100 ? 11.925 18.856 -52.666 1.00 52.22 100 LYS A C 1
ATOM 805 O O . LYS A 1 100 ? 12.436 17.946 -53.311 1.00 52.22 100 LYS A O 1
ATOM 810 N N . SER A 1 101 ? 10.848 19.516 -53.091 1.00 46.81 101 SER A N 1
ATOM 811 C CA . SER A 1 101 ? 10.318 19.363 -54.449 1.00 46.81 101 SER A CA 1
ATOM 812 C C . SER A 1 101 ? 11.280 20.026 -55.436 1.00 46.81 101 SER A C 1
ATOM 814 O O . SER A 1 101 ? 11.356 21.251 -55.526 1.00 46.81 101 SER A O 1
ATOM 816 N N . GLN A 1 102 ? 12.075 19.209 -56.124 1.00 48.62 102 GLN A N 1
ATOM 817 C CA . GLN A 1 102 ? 12.900 19.625 -57.249 1.00 48.62 102 GLN A CA 1
ATOM 818 C C . GLN A 1 102 ? 12.135 19.298 -58.536 1.00 48.62 102 GLN A C 1
ATOM 820 O O . GLN A 1 102 ? 11.926 18.130 -58.852 1.00 48.62 102 GLN A O 1
ATOM 825 N N . GLY A 1 103 ? 11.719 20.335 -59.263 1.00 39.75 103 GLY A N 1
ATOM 826 C CA . GLY A 1 103 ? 11.171 20.203 -60.609 1.00 39.75 103 GLY A CA 1
ATOM 827 C C . GLY A 1 103 ? 10.261 21.363 -60.999 1.00 39.75 103 GLY A C 1
ATOM 828 O O . GLY A 1 103 ? 9.066 21.304 -60.744 1.00 39.75 103 GLY A O 1
ATOM 829 N N . ASN A 1 104 ? 10.812 22.406 -61.624 1.00 38.44 104 ASN A N 1
ATOM 830 C CA . ASN A 1 104 ? 10.621 22.619 -63.062 1.00 38.44 104 ASN A CA 1
ATOM 831 C C . ASN A 1 104 ? 11.437 23.836 -63.541 1.00 38.44 104 ASN A C 1
ATOM 833 O O . ASN A 1 104 ? 11.350 24.918 -62.966 1.00 38.44 104 ASN A O 1
ATOM 837 N N . GLN A 1 105 ? 12.230 23.635 -64.591 1.00 54.28 105 GLN A N 1
ATOM 838 C CA . GLN A 1 105 ? 12.924 24.689 -65.325 1.00 54.28 105 GLN A CA 1
ATOM 839 C C . GLN A 1 105 ? 11.985 25.240 -66.403 1.00 54.28 105 GLN A C 1
ATOM 841 O O . GLN A 1 105 ? 11.477 24.464 -67.203 1.00 54.28 105 GLN A O 1
ATOM 846 N N . THR A 1 106 ? 11.827 26.558 -66.463 1.00 44.62 106 THR A N 1
ATOM 847 C CA . THR A 1 106 ? 11.419 27.331 -67.653 1.00 44.62 106 THR A CA 1
ATOM 848 C C . THR A 1 106 ? 11.939 28.749 -67.404 1.00 44.62 106 THR A C 1
ATOM 850 O O . THR A 1 106 ? 11.414 29.440 -66.539 1.00 44.62 106 THR A O 1
ATOM 853 N N . ASP A 1 107 ? 13.165 29.062 -67.816 1.00 50.59 107 ASP A N 1
ATOM 854 C CA . ASP A 1 107 ? 13.522 29.588 -69.145 1.00 50.59 107 ASP A CA 1
ATOM 855 C C . ASP A 1 107 ? 13.029 31.034 -69.358 1.00 50.59 107 ASP A C 1
ATOM 857 O O . ASP A 1 107 ? 11.845 31.247 -69.616 1.00 50.59 107 ASP A O 1
ATOM 861 N N . LYS A 1 108 ? 13.947 32.009 -69.219 1.00 46.72 108 LYS A N 1
ATOM 862 C CA . LYS A 1 108 ? 14.353 32.998 -70.251 1.00 46.72 108 LYS A CA 1
ATOM 863 C C . LYS A 1 108 ? 15.008 34.260 -69.649 1.00 46.72 108 LYS A C 1
ATOM 865 O O . LYS A 1 108 ? 14.422 34.883 -68.775 1.00 46.72 108 LYS A O 1
ATOM 870 N N . HIS A 1 109 ? 16.223 34.563 -70.143 1.00 49.16 109 HIS A N 1
ATOM 871 C CA . HIS A 1 109 ? 16.775 35.866 -70.604 1.00 49.16 109 HIS A CA 1
ATOM 872 C C . HIS A 1 109 ? 16.275 37.168 -69.923 1.00 49.16 109 HIS A C 1
ATOM 874 O O . HIS A 1 109 ? 15.076 37.376 -69.852 1.00 49.16 109 HIS A O 1
ATOM 880 N N . GLU A 1 110 ? 17.093 38.077 -69.363 1.00 52.53 110 GLU A N 1
ATOM 881 C CA . GLU A 1 110 ? 18.118 38.983 -69.956 1.00 52.53 110 GLU A CA 1
ATOM 882 C C . GLU A 1 110 ? 18.868 39.708 -68.793 1.00 52.53 110 GLU A C 1
ATOM 884 O O . GLU A 1 110 ? 18.232 40.102 -67.822 1.00 52.53 110 GLU A O 1
ATOM 889 N N . GLU A 1 111 ? 20.205 39.634 -68.693 1.00 51.56 111 GLU A N 1
ATOM 890 C CA . GLU A 1 111 ? 21.233 40.681 -68.970 1.00 51.56 111 GLU A CA 1
ATOM 891 C C . GLU A 1 111 ? 21.444 41.789 -67.878 1.00 51.56 111 GLU A C 1
ATOM 893 O O . GLU A 1 111 ? 20.469 42.354 -67.388 1.00 51.56 111 GLU A O 1
ATOM 898 N N . PRO A 1 112 ? 22.698 42.114 -67.448 1.00 61.78 112 PRO A N 1
ATOM 899 C CA . PRO A 1 112 ? 23.006 43.117 -66.407 1.00 61.78 112 PRO A CA 1
ATOM 900 C C . PRO A 1 112 ? 23.408 44.490 -67.003 1.00 61.78 112 PRO A C 1
ATOM 902 O O . PRO A 1 112 ? 23.816 44.547 -68.162 1.00 61.78 112 PRO A O 1
ATOM 905 N N . PRO A 1 113 ? 23.355 45.608 -66.244 1.00 53.78 113 PRO A N 1
ATOM 906 C CA . PRO A 1 113 ? 24.595 46.162 -65.654 1.00 53.78 113 PRO A CA 1
ATOM 907 C C . PRO A 1 113 ? 24.379 46.896 -64.305 1.00 53.78 113 PRO A C 1
ATOM 909 O O . PRO A 1 113 ? 23.326 47.455 -64.028 1.00 53.78 113 PRO A O 1
ATOM 912 N N . GLN A 1 114 ? 25.293 46.740 -63.345 1.00 52.16 114 GLN A N 1
ATOM 913 C CA . GLN A 1 114 ? 26.306 47.734 -62.932 1.00 52.16 114 GLN A CA 1
ATOM 914 C C . GLN A 1 114 ? 25.838 49.195 -62.809 1.00 52.16 114 GLN A C 1
ATOM 916 O O . GLN A 1 114 ? 25.505 49.854 -63.792 1.00 52.16 114 GLN A O 1
ATOM 921 N N . SER A 1 115 ? 25.943 49.724 -61.588 1.00 56.66 115 SER A N 1
ATOM 922 C CA . SER A 1 115 ? 26.142 51.139 -61.252 1.00 56.66 115 SER A CA 1
ATOM 923 C C . SER A 1 115 ? 26.889 51.219 -59.926 1.00 56.66 115 SER A C 1
ATOM 925 O O . SER A 1 115 ? 26.565 50.389 -59.045 1.00 56.66 115 SER A O 1
#

Sequence (115 aa):
MQIFGGIGVSEIIFILILMVIILGPKKMVEGARDLGKTIRKITRSQFWKDVKQTSREIRDIPRKIMDETEIEDDMKEINRALNSDFNDMISGRTHMPVFKSQGNQTDKHEEPPQS

Solvent-accessible surface area (backbone atoms only — not comparable to full-atom values): 7311 Å² total; per-residue (Å²): 142,85,90,81,87,69,92,43,73,67,53,54,52,52,51,51,52,50,48,37,69,75,62,31,63,66,52,52,52,50,52,52,50,53,51,48,54,49,50,50,52,51,61,68,30,66,71,44,45,48,58,56,51,60,48,69,71,60,75,55,54,69,62,53,51,61,76,76,40,81,52,68,61,56,52,51,50,52,51,48,54,50,51,51,56,51,49,52,61,52,59,74,67,62,78,72,82,80,79,82,84,83,85,83,92,80,89,80,91,82,90,87,82,91,132

pLDDT: mean 71.76, std 17.18, range [38.44, 96.25]

Mean predicted aligned error: 19.03 Å

Secondary structure (DSSP, 8-state):
----S---HHHHHHHHHHHHHHH-HHHHHHHHHHHHHHHHHHHHSHHHHHHHHHTTSTTSHHHHHHHHS-HHHHHHHHHHHHHHHHHHHHHTT----------------------